Protein AF-B2AJG3-F1 (afdb_monomer)

Foldseek 3Di:
DPDLVNLLVLCVVLVVVVCNVCVVVCSPPPVSVVVSVVSVVVVVVVVVVVCVVVVPDDDDDPPVPDDPVPPPDDDPVVVVVVD

Radius of gyration: 21.9 Å; Cα contacts (8 Å, |Δi|>4): 28; chains: 1; bounding box: 48×21×51 Å

Secondary structure (DSSP, 8-state):
---HHHHHHHHHHTT-HHHHHTHHHHTT-TTHHHHHHHHHHHHHHHHHHHHHHHTT--PPPPGGG--TTS-SS--HHHHHTT-

Organism: Cupriavidus taiwanensis (strain DSM 17343 / BCRC 17206 / CCUG 44338 / CIP 107171 / LMG 19424 / R1) (NCBI:txid977880)

Mean predicted aligned error: 8.25 Å

pLDDT: mean 89.52, std 9.49, range [44.78, 98.19]

Solvent-accessible surface area (backbone atoms only — not comparable to full-atom values): 5278 Å² total; per-residue (Å²): 132,93,44,63,74,55,52,53,51,51,39,55,79,66,63,42,59,71,59,61,76,44,32,92,82,42,66,85,41,84,61,49,66,59,52,54,50,51,55,54,50,53,51,53,49,52,52,49,54,49,49,57,64,71,63,67,70,68,86,77,70,57,77,90,71,51,60,77,86,56,61,91,82,66,67,62,68,68,56,63,73,76,110

Sequence (83 aa):
MNTPENLQSRTNALRLHGLLAHWPEVADAGWVAPLLQWEEEERSRRSLERRIRDARLGNFKPLCDFDWTWPTRCDRAAVEELM

Structure (mmCIF, N/CA/C/O backbone):
data_AF-B2AJG3-F1
#
_entry.id   AF-B2AJG3-F1
#
loop_
_atom_site.group_PDB
_atom_site.id
_atom_site.type_symbol
_atom_site.label_atom_id
_atom_site.label_alt_id
_atom_site.label_comp_id
_atom_site.label_asym_id
_atom_site.label_entity_id
_atom_site.label_seq_id
_atom_site.pdbx_PDB_ins_code
_atom_site.Cartn_x
_atom_site.Cartn_y
_atom_site.Cartn_z
_atom_site.occupancy
_atom_site.B_iso_or_equiv
_atom_site.auth_seq_id
_atom_site.auth_comp_id
_atom_site.auth_asym_id
_atom_site.auth_atom_id
_atom_site.pdbx_PDB_model_num
ATOM 1 N N . MET A 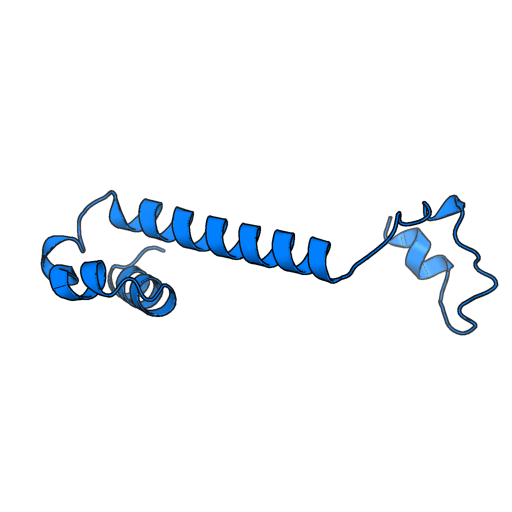1 1 ? 6.225 5.744 13.078 1.00 44.78 1 MET A N 1
ATOM 2 C CA . MET A 1 1 ? 5.550 5.523 14.375 1.00 44.78 1 MET A CA 1
ATOM 3 C C . MET A 1 1 ? 4.061 5.373 14.097 1.00 44.78 1 MET A C 1
ATOM 5 O O . MET A 1 1 ? 3.508 6.239 13.433 1.00 44.78 1 MET A O 1
ATOM 9 N N . ASN A 1 2 ? 3.455 4.254 14.505 1.00 60.25 2 ASN A N 1
ATOM 10 C CA . ASN A 1 2 ? 2.042 3.926 14.260 1.00 60.25 2 ASN A CA 1
ATOM 11 C C . ASN A 1 2 ? 1.135 4.678 15.246 1.00 60.25 2 ASN A C 1
ATOM 13 O O . ASN A 1 2 ? 0.610 4.089 16.184 1.00 60.25 2 ASN A O 1
ATOM 17 N N . THR A 1 3 ? 0.995 5.990 15.078 1.00 66.56 3 THR A N 1
ATOM 18 C CA . THR A 1 3 ? 0.020 6.777 15.848 1.00 66.56 3 THR A CA 1
ATOM 19 C C . THR A 1 3 ? -1.404 6.437 15.364 1.00 66.56 3 THR A C 1
ATOM 21 O O . THR A 1 3 ? -1.581 6.208 14.167 1.00 66.56 3 THR A O 1
ATOM 24 N N . PRO A 1 4 ? -2.440 6.403 16.217 1.00 65.69 4 PRO A N 1
ATOM 25 C CA . PRO A 1 4 ? -3.813 6.095 15.796 1.00 65.69 4 PRO A CA 1
ATOM 26 C C . PRO A 1 4 ? -4.349 6.987 14.659 1.00 65.69 4 PRO A C 1
ATOM 28 O O . PRO A 1 4 ? -4.994 6.469 13.746 1.00 65.69 4 PRO A O 1
ATOM 31 N N . GLU A 1 5 ? -4.010 8.285 14.609 1.00 66.44 5 GLU A N 1
ATOM 32 C CA . GLU A 1 5 ? -4.378 9.143 13.462 1.00 66.44 5 GLU A CA 1
ATOM 33 C C . GLU A 1 5 ? -3.707 8.691 12.152 1.00 66.44 5 GLU A C 1
ATOM 35 O O . GLU A 1 5 ? -4.286 8.797 11.067 1.00 66.44 5 GLU A O 1
ATOM 40 N N . ASN A 1 6 ? -2.501 8.120 12.240 1.00 88.75 6 ASN A N 1
ATOM 41 C CA . ASN A 1 6 ? -1.815 7.525 11.097 1.00 88.75 6 ASN A CA 1
ATOM 42 C C .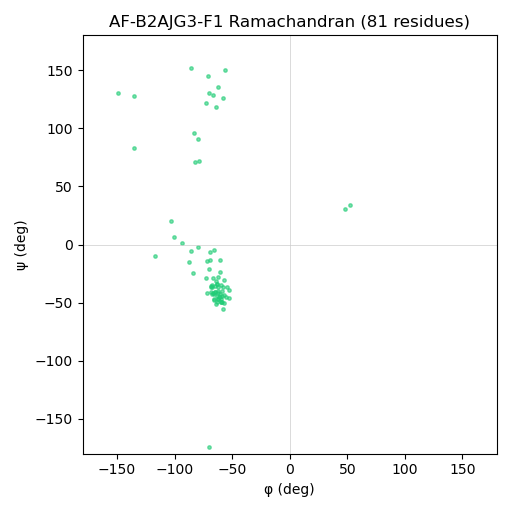 ASN A 1 6 ? -2.542 6.259 10.610 1.00 88.75 6 ASN A C 1
ATOM 44 O O . ASN A 1 6 ? -2.717 6.090 9.405 1.00 88.75 6 ASN A O 1
ATOM 48 N N . LEU A 1 7 ? -3.032 5.410 11.521 1.00 92.81 7 LEU A N 1
ATOM 49 C CA . LEU A 1 7 ? -3.775 4.199 11.155 1.00 92.81 7 LEU A CA 1
ATOM 50 C C . LEU A 1 7 ? -5.146 4.521 10.537 1.00 92.81 7 LEU A C 1
ATOM 52 O O . LEU A 1 7 ? -5.548 3.869 9.571 1.00 92.81 7 LEU A O 1
ATOM 56 N N . GLN A 1 8 ? -5.843 5.557 11.015 1.00 94.69 8 GLN A N 1
ATOM 57 C CA . GLN A 1 8 ? -7.124 5.968 10.429 1.00 94.69 8 GLN A CA 1
ATOM 58 C C . GLN A 1 8 ? -6.941 6.512 9.005 1.00 94.69 8 GLN A C 1
ATOM 60 O O . GLN A 1 8 ? -7.696 6.161 8.096 1.00 94.69 8 GLN A O 1
ATOM 65 N N . SER A 1 9 ? -5.895 7.317 8.790 1.00 94.94 9 SER A N 1
ATOM 66 C CA . SER A 1 9 ? -5.522 7.823 7.464 1.00 94.94 9 SER A CA 1
ATOM 67 C C . SER A 1 9 ? -5.172 6.685 6.496 1.00 94.94 9 SER A C 1
ATOM 69 O O . SER A 1 9 ? -5.698 6.633 5.382 1.00 94.94 9 SER A O 1
ATOM 71 N N . ARG A 1 10 ? -4.374 5.703 6.943 1.00 95.44 10 ARG A N 1
ATOM 72 C CA . ARG A 1 10 ? -4.067 4.486 6.167 1.00 95.44 10 ARG A CA 1
ATOM 73 C C . ARG A 1 10 ? -5.328 3.703 5.812 1.00 95.44 10 ARG A C 1
ATOM 75 O O . ARG A 1 10 ? -5.525 3.332 4.659 1.00 95.44 10 ARG A O 1
ATOM 82 N N . THR A 1 11 ? -6.235 3.527 6.769 1.00 96.81 11 THR A N 1
ATOM 83 C CA . THR A 1 11 ? -7.531 2.869 6.541 1.00 96.81 11 THR A CA 1
ATOM 84 C C . THR A 1 11 ? -8.356 3.588 5.467 1.00 96.81 11 THR A C 1
ATOM 86 O O . THR A 1 11 ? -8.964 2.941 4.608 1.00 96.81 11 THR A O 1
A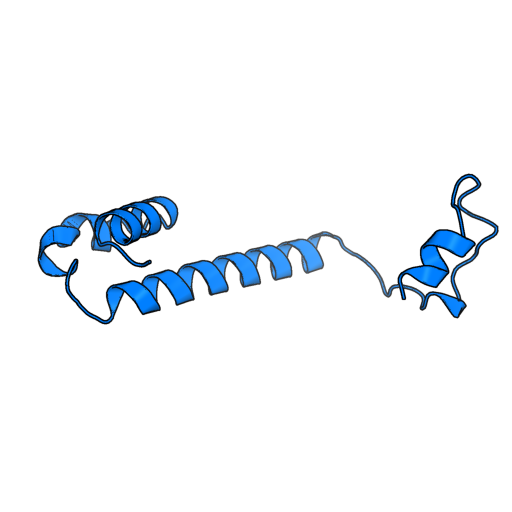TOM 89 N N . ASN A 1 12 ? -8.343 4.926 5.472 1.00 96.81 12 ASN A N 1
ATOM 90 C CA . ASN A 1 12 ? -9.000 5.749 4.459 1.00 96.81 12 ASN A CA 1
ATOM 91 C C . ASN A 1 12 ? -8.365 5.585 3.072 1.00 96.81 12 ASN A C 1
ATOM 93 O O . ASN A 1 12 ? -9.080 5.308 2.107 1.00 96.81 12 ASN A O 1
ATOM 97 N N . ALA A 1 13 ? -7.034 5.641 2.984 1.00 96.69 13 ALA A N 1
ATOM 98 C CA . ALA A 1 13 ? -6.300 5.390 1.745 1.00 96.69 13 ALA A CA 1
ATOM 99 C C . ALA A 1 13 ? -6.595 3.990 1.174 1.00 96.69 13 ALA A C 1
ATOM 101 O O . ALA A 1 13 ? -6.740 3.818 -0.038 1.00 96.69 13 ALA A O 1
ATOM 102 N N . LEU A 1 14 ? -6.764 3.001 2.056 1.00 96.81 14 LEU A N 1
ATOM 103 C CA . LEU A 1 14 ? -7.132 1.631 1.716 1.00 96.81 14 LEU A CA 1
ATOM 104 C C . LEU A 1 14 ? -8.634 1.429 1.439 1.00 96.81 14 LEU A C 1
ATOM 106 O O . LEU A 1 14 ? -9.030 0.315 1.084 1.00 96.81 14 LEU A O 1
ATOM 110 N N . ARG A 1 15 ? -9.469 2.467 1.573 1.00 97.31 15 ARG A N 1
ATOM 111 C CA . ARG A 1 15 ? -10.928 2.431 1.350 1.00 97.31 15 ARG A CA 1
ATOM 112 C C . ARG A 1 15 ? -11.651 1.317 2.120 1.00 97.31 15 ARG A C 1
ATOM 114 O O . ARG A 1 15 ? -12.634 0.752 1.643 1.00 97.31 15 ARG A O 1
ATOM 121 N N . LEU A 1 16 ? -11.182 0.992 3.325 1.00 97.06 16 LEU A N 1
ATOM 122 C CA . LEU A 1 16 ? -11.805 -0.024 4.179 1.00 97.06 16 LEU A CA 1
ATOM 123 C C . LEU A 1 16 ? -12.989 0.587 4.945 1.00 97.06 16 LEU A C 1
ATOM 125 O O . LEU A 1 16 ? -12.923 0.820 6.149 1.00 97.06 16 LEU A O 1
ATOM 129 N N . HIS A 1 17 ? -14.078 0.884 4.232 1.00 97.06 17 HIS A N 1
ATOM 130 C CA . HIS A 1 17 ? -15.205 1.6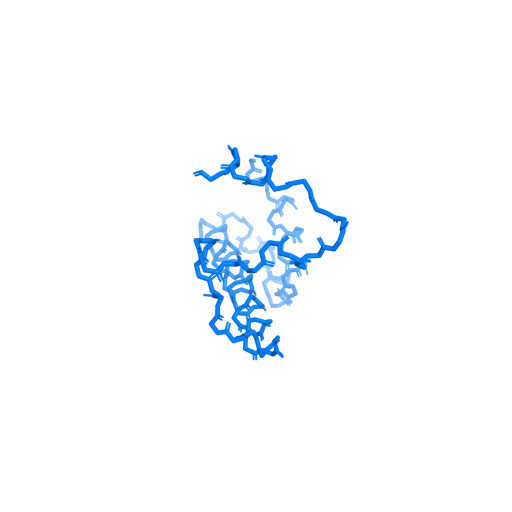62 4.764 1.00 97.06 17 HIS A CA 1
ATOM 131 C C . HIS A 1 17 ? -15.886 1.034 5.988 1.00 97.06 17 HIS A C 1
ATOM 133 O O . HIS A 1 17 ? -16.285 1.766 6.887 1.00 97.06 17 HIS A O 1
ATOM 139 N N . GLY A 1 18 ? -15.965 -0.299 6.065 1.00 97.25 18 GLY A N 1
ATOM 140 C CA . GLY A 1 18 ? -16.484 -0.983 7.255 1.00 97.25 18 GLY A CA 1
ATOM 141 C C . GLY A 1 18 ? -15.605 -0.760 8.489 1.00 97.25 18 GLY A C 1
ATOM 142 O O . GLY A 1 18 ? -16.116 -0.471 9.564 1.00 97.25 18 GLY A O 1
ATOM 143 N N . LEU A 1 19 ? -14.279 -0.797 8.320 1.00 95.88 19 LEU A N 1
ATOM 144 C CA . LEU A 1 19 ? -13.338 -0.530 9.410 1.00 95.88 19 LEU A CA 1
ATOM 145 C C . LEU A 1 19 ? -13.379 0.945 9.841 1.00 95.88 19 LEU A C 1
ATOM 147 O O . LEU A 1 19 ? -13.287 1.238 11.026 1.00 95.88 19 LEU A O 1
ATOM 151 N N . LEU A 1 20 ? -13.576 1.873 8.894 1.00 96.44 20 LEU A N 1
ATOM 152 C CA . LEU A 1 20 ? -13.784 3.294 9.201 1.00 96.44 20 LEU A CA 1
ATOM 153 C C . LEU A 1 20 ? -15.086 3.549 9.969 1.00 96.44 20 LEU A C 1
ATOM 155 O O . LEU A 1 20 ? -15.092 4.374 10.877 1.00 96.44 20 LEU A O 1
ATOM 159 N N . ALA A 1 21 ? -16.176 2.865 9.609 1.00 97.69 21 ALA A N 1
ATOM 160 C CA . ALA A 1 21 ? -17.473 3.031 10.267 1.00 97.69 21 ALA A CA 1
ATOM 161 C C . ALA A 1 21 ? -17.432 2.614 11.746 1.00 97.69 21 ALA A C 1
ATOM 163 O O . ALA A 1 21 ? -18.072 3.252 12.576 1.00 97.69 21 ALA A O 1
ATOM 164 N N . HIS A 1 22 ? -16.626 1.600 12.069 1.00 96.62 22 HIS A N 1
ATOM 165 C CA . HIS A 1 22 ? -16.425 1.084 13.426 1.00 96.62 22 HIS A CA 1
ATOM 166 C C . HIS A 1 22 ? -15.097 1.537 14.052 1.00 96.62 22 HIS A C 1
ATOM 168 O O . HIS A 1 22 ? -14.614 0.919 14.998 1.00 96.62 22 HIS A O 1
ATOM 174 N N . TRP A 1 23 ? -14.484 2.614 13.543 1.00 94.25 23 TRP A N 1
ATOM 175 C CA . TRP A 1 23 ? -13.142 3.035 13.962 1.00 94.25 23 TRP A CA 1
ATOM 176 C C . TRP A 1 23 ? -12.970 3.198 15.483 1.00 94.25 23 TRP A C 1
ATOM 178 O O . TRP A 1 23 ? -11.994 2.663 16.008 1.00 94.25 23 TRP A O 1
ATOM 188 N N . PRO A 1 24 ? -13.895 3.849 16.223 1.00 94.06 24 PRO A N 1
ATOM 189 C CA . PRO A 1 24 ? -13.758 4.004 17.674 1.00 94.06 24 PRO A CA 1
ATOM 190 C C . PRO A 1 24 ? -13.706 2.676 18.443 1.00 94.06 24 PRO A C 1
ATOM 192 O O . PRO A 1 24 ? -13.165 2.633 19.540 1.00 94.06 24 PRO A O 1
ATOM 195 N N . GLU A 1 25 ? -14.255 1.598 17.879 1.00 95.50 25 GLU A N 1
ATOM 196 C CA . GLU A 1 25 ? -14.303 0.273 18.508 1.00 95.50 25 GLU A CA 1
ATOM 197 C C . GLU A 1 25 ? -13.010 -0.524 18.282 1.00 95.50 25 GLU A C 1
ATOM 199 O O . GLU A 1 25 ? -12.681 -1.419 19.059 1.00 95.50 25 GLU A O 1
ATOM 204 N N . VAL A 1 26 ? -12.274 -0.212 17.210 1.00 94.00 26 VAL A N 1
ATOM 205 C CA . VAL A 1 26 ? -11.119 -0.998 16.749 1.00 94.00 26 VAL A CA 1
ATOM 206 C C . VAL A 1 26 ? -9.798 -0.233 16.798 1.00 94.00 26 VAL A C 1
ATOM 208 O O . VAL A 1 26 ? -8.756 -0.853 16.626 1.00 94.00 26 VAL A O 1
ATOM 211 N N . ALA A 1 27 ? -9.808 1.082 17.044 1.00 90.00 27 ALA A N 1
ATOM 212 C CA . ALA A 1 27 ? -8.619 1.940 16.979 1.00 90.00 27 ALA A CA 1
ATOM 213 C C . ALA A 1 27 ? -7.440 1.431 17.831 1.00 90.00 27 ALA A C 1
ATOM 215 O O . ALA A 1 27 ? -6.298 1.466 17.372 1.00 90.00 27 ALA A O 1
ATOM 216 N N . ASP A 1 28 ? -7.728 0.908 19.026 1.00 90.94 28 ASP A N 1
ATOM 217 C CA . ASP A 1 28 ? -6.723 0.383 19.962 1.00 90.94 28 ASP A CA 1
ATOM 218 C C . ASP A 1 28 ? -6.493 -1.129 19.818 1.00 90.94 28 ASP A C 1
ATOM 220 O O . ASP A 1 28 ? -5.702 -1.733 20.548 1.00 90.94 28 ASP A O 1
ATOM 224 N N . ALA A 1 29 ? -7.180 -1.779 18.878 1.00 93.88 29 ALA A N 1
ATOM 225 C CA . ALA A 1 29 ? -7.029 -3.204 18.675 1.00 93.88 29 ALA A CA 1
ATOM 226 C C . ALA A 1 29 ? -5.675 -3.505 18.014 1.00 93.88 29 ALA A C 1
ATOM 228 O O . ALA A 1 29 ? -5.380 -3.068 16.900 1.00 93.88 29 ALA A O 1
ATOM 229 N N . GLY A 1 30 ? -4.857 -4.327 18.678 1.00 93.00 30 GLY A N 1
ATOM 230 C CA . GLY A 1 30 ? -3.495 -4.646 18.229 1.00 93.00 30 GLY A CA 1
ATOM 231 C C . GLY A 1 30 ? -3.400 -5.322 16.853 1.00 93.00 30 GLY A C 1
ATOM 232 O O . GLY A 1 30 ? -2.316 -5.383 16.278 1.00 93.00 30 GLY A O 1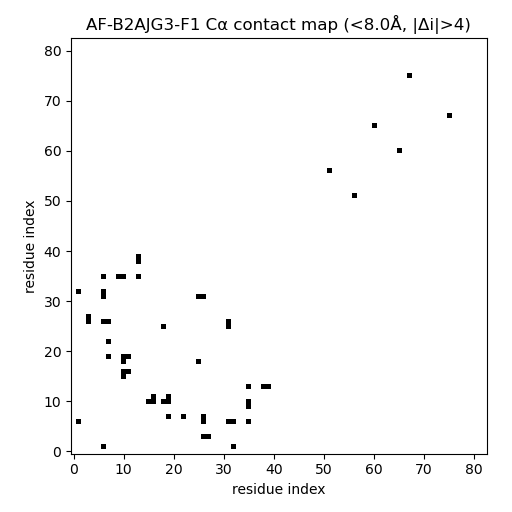
ATOM 233 N N . TRP A 1 31 ? -4.518 -5.806 16.302 1.00 94.88 31 TRP A N 1
ATOM 234 C CA . TRP A 1 31 ? -4.582 -6.413 14.971 1.00 94.88 31 TRP A CA 1
ATOM 235 C C . TRP A 1 31 ? -4.816 -5.406 13.835 1.00 94.88 31 TRP A C 1
ATOM 237 O O . TRP A 1 31 ? -4.586 -5.751 12.677 1.00 94.88 31 TRP A O 1
ATOM 247 N N . VAL A 1 32 ? -5.236 -4.166 14.116 1.00 95.50 32 VAL A N 1
ATOM 248 C CA . VAL A 1 32 ? -5.529 -3.186 13.054 1.00 95.50 32 VAL A CA 1
ATOM 249 C C . VAL A 1 32 ? -4.264 -2.807 12.295 1.00 95.50 32 VAL A C 1
ATOM 251 O O . VAL A 1 32 ? -4.242 -2.859 11.070 1.00 95.50 32 VAL A O 1
ATOM 254 N N . ALA A 1 33 ? -3.180 -2.488 13.002 1.00 94.25 33 ALA A N 1
ATOM 255 C CA . ALA A 1 33 ? -1.912 -2.140 12.366 1.00 94.25 33 ALA A CA 1
ATOM 256 C C . ALA A 1 33 ? -1.373 -3.239 11.416 1.00 94.25 33 ALA A C 1
ATOM 258 O O . ALA A 1 33 ? -1.060 -2.899 10.271 1.00 94.25 33 ALA A O 1
ATOM 259 N N . PRO A 1 34 ? -1.277 -4.528 11.814 1.00 95.88 34 PRO A N 1
ATOM 260 C CA . PRO A 1 34 ? -0.838 -5.580 10.898 1.00 95.88 34 PRO A CA 1
ATOM 261 C C . PRO A 1 34 ? -1.834 -5.846 9.761 1.00 95.88 34 PRO A C 1
ATOM 263 O O . PRO A 1 34 ? -1.394 -6.081 8.641 1.00 95.88 34 PRO A O 1
ATOM 266 N N . LEU A 1 35 ? -3.150 -5.736 9.986 1.00 96.38 35 LEU A N 1
ATOM 267 C CA . LEU A 1 35 ? -4.136 -5.868 8.906 1.00 96.38 35 LEU A CA 1
ATOM 268 C C . LEU A 1 35 ? -3.923 -4.817 7.806 1.00 96.38 35 LEU A C 1
ATOM 270 O O . LEU A 1 35 ? -3.919 -5.151 6.621 1.00 96.38 35 LEU A O 1
ATOM 274 N N . LEU A 1 36 ? -3.742 -3.550 8.193 1.00 96.19 36 LEU A N 1
ATOM 275 C CA . LEU A 1 36 ? -3.485 -2.466 7.241 1.00 96.19 36 LEU A CA 1
ATOM 276 C C . LEU A 1 36 ? -2.175 -2.695 6.481 1.00 96.19 36 LEU A C 1
ATOM 278 O O . LEU A 1 36 ? -2.131 -2.480 5.271 1.00 96.19 36 LEU A O 1
ATOM 282 N N . GLN A 1 37 ? -1.142 -3.184 7.173 1.00 96.31 37 GLN A N 1
ATOM 283 C CA . GLN A 1 37 ? 0.133 -3.537 6.555 1.00 96.31 37 GLN A CA 1
ATOM 284 C C . GLN A 1 37 ? -0.039 -4.610 5.472 1.00 96.31 37 GLN A C 1
ATOM 286 O O . GLN A 1 37 ? 0.421 -4.423 4.347 1.00 96.31 37 GLN A O 1
ATOM 291 N N . TRP A 1 38 ? -0.746 -5.700 5.777 1.00 97.62 38 TRP A N 1
ATOM 292 C CA . TRP A 1 38 ? -0.979 -6.773 4.810 1.00 97.62 38 TRP A CA 1
ATOM 293 C C . TRP A 1 38 ? -1.744 -6.289 3.580 1.00 97.62 38 TRP A C 1
ATOM 295 O O . TRP A 1 38 ? -1.384 -6.630 2.456 1.00 97.62 38 TRP A O 1
ATOM 305 N N . GLU A 1 39 ? -2.777 -5.463 3.759 1.00 97.88 39 GLU A N 1
ATOM 306 C CA . GLU A 1 39 ? -3.559 -4.959 2.626 1.00 97.88 39 GLU A CA 1
ATOM 307 C C . GLU A 1 39 ? -2.735 -4.011 1.729 1.00 97.88 39 GLU A C 1
ATOM 309 O O . GLU A 1 39 ? -2.877 -4.041 0.503 1.00 97.88 39 GLU A O 1
ATOM 314 N N . GLU A 1 40 ? -1.855 -3.185 2.306 1.00 96.81 40 GLU A N 1
ATOM 315 C CA . GLU A 1 40 ? -0.912 -2.334 1.559 1.00 96.81 40 GLU A CA 1
ATOM 316 C C . GLU A 1 40 ? 0.071 -3.168 0.725 1.00 96.81 40 GLU A C 1
ATOM 318 O O . GLU A 1 40 ? 0.267 -2.901 -0.470 1.00 96.81 40 GLU A O 1
ATOM 323 N N . GLU A 1 41 ? 0.655 -4.198 1.335 1.00 97.38 41 GLU A N 1
ATOM 324 C CA . GLU A 1 41 ? 1.589 -5.122 0.688 1.00 97.38 41 GLU A CA 1
ATOM 325 C C . GLU A 1 41 ? 0.910 -5.892 -0.448 1.00 97.38 41 GLU A C 1
ATOM 327 O O . GLU A 1 41 ? 1.389 -5.881 -1.584 1.00 97.38 41 GLU A O 1
ATOM 332 N N . GLU A 1 42 ? -0.257 -6.482 -0.192 1.00 98.19 42 GLU A N 1
ATOM 333 C CA . GLU A 1 42 ? -1.003 -7.264 -1.177 1.00 98.19 42 GLU A CA 1
ATOM 334 C C . GLU A 1 42 ? -1.501 -6.419 -2.354 1.00 98.19 42 GLU A C 1
ATOM 336 O O . GLU A 1 42 ? -1.515 -6.873 -3.503 1.00 98.19 42 GLU A O 1
ATOM 341 N N . ARG A 1 43 ? -1.891 -5.161 -2.122 1.00 96.94 43 ARG A N 1
ATOM 342 C CA . ARG A 1 43 ? -2.234 -4.239 -3.217 1.00 96.94 43 ARG A CA 1
ATOM 343 C C . ARG A 1 43 ? -1.024 -3.871 -4.055 1.00 96.94 43 ARG A C 1
ATOM 345 O O . ARG A 1 43 ? -1.126 -3.864 -5.284 1.00 96.94 43 ARG A O 1
ATOM 352 N N . SER A 1 44 ? 0.106 -3.595 -3.412 1.00 95.75 44 SER A N 1
ATOM 353 C CA . SER A 1 44 ? 1.359 -3.273 -4.098 1.00 95.75 44 SER A CA 1
ATOM 354 C C . SER A 1 44 ? 1.830 -4.453 -4.947 1.00 95.75 44 SER A C 1
ATOM 356 O O . SER A 1 44 ? 2.098 -4.286 -6.140 1.00 95.75 44 SER A O 1
ATOM 358 N N . ARG A 1 4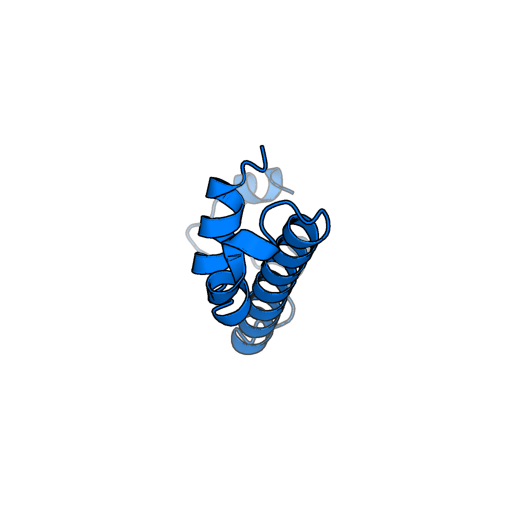5 ? 1.809 -5.661 -4.372 1.00 97.19 45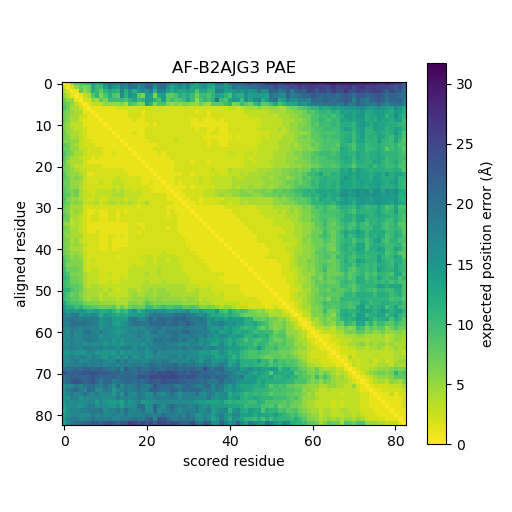 ARG A N 1
ATOM 359 C CA . ARG A 1 45 ? 2.142 -6.920 -5.043 1.00 97.19 45 ARG A CA 1
ATOM 360 C C . ARG A 1 45 ? 1.251 -7.171 -6.256 1.00 97.19 45 ARG A C 1
ATOM 362 O O . ARG A 1 45 ? 1.759 -7.270 -7.369 1.00 97.19 45 ARG A O 1
ATOM 369 N N . ARG A 1 46 ? -0.078 -7.168 -6.089 1.00 97.38 46 ARG A N 1
ATOM 370 C CA . ARG A 1 46 ? -1.024 -7.392 -7.202 1.00 97.38 46 ARG A CA 1
ATOM 371 C C . ARG A 1 46 ? -0.925 -6.326 -8.291 1.00 97.38 46 ARG A C 1
ATOM 373 O O . ARG A 1 46 ? -1.078 -6.635 -9.473 1.00 97.38 46 ARG A O 1
ATOM 380 N N . SER A 1 47 ? -0.685 -5.068 -7.918 1.00 96.19 47 SER A N 1
ATOM 381 C CA . SER A 1 47 ? -0.477 -3.979 -8.879 1.00 96.19 47 SER A CA 1
ATOM 382 C C . SER A 1 47 ? 0.776 -4.214 -9.722 1.00 96.19 47 SER A C 1
ATOM 384 O O . SER A 1 47 ? 0.726 -4.075 -10.947 1.00 96.19 47 SER A O 1
ATOM 386 N N . LEU A 1 48 ? 1.876 -4.623 -9.086 1.00 94.75 48 LEU A N 1
ATOM 387 C CA . LEU A 1 48 ? 3.116 -4.973 -9.769 1.00 94.75 48 LEU A CA 1
ATOM 388 C C . LEU A 1 48 ? 2.932 -6.191 -10.680 1.00 94.75 48 LEU A C 1
ATOM 390 O O . LEU A 1 48 ? 3.236 -6.098 -11.865 1.00 94.75 48 LEU A O 1
ATOM 394 N N . GLU A 1 49 ? 2.377 -7.289 -10.168 1.00 95.00 49 GLU A N 1
ATOM 395 C CA . GLU A 1 49 ? 2.107 -8.511 -10.939 1.00 95.00 49 GLU A CA 1
ATOM 396 C C . GLU A 1 49 ? 1.244 -8.218 -12.173 1.00 95.00 49 GLU A C 1
ATOM 398 O O . GLU A 1 49 ? 1.560 -8.646 -13.286 1.00 95.00 49 GLU A O 1
ATOM 403 N N . ARG A 1 50 ? 0.182 -7.419 -12.001 1.00 95.69 50 ARG A N 1
ATOM 404 C CA . ARG A 1 50 ? -0.657 -6.958 -13.109 1.00 95.69 50 ARG A CA 1
ATOM 405 C C . ARG A 1 50 ? 0.161 -6.179 -14.135 1.00 95.69 50 ARG A C 1
ATOM 407 O O . ARG A 1 50 ? 0.065 -6.473 -15.319 1.00 95.69 50 ARG A O 1
ATOM 414 N N . ARG A 1 51 ? 0.958 -5.198 -13.703 1.00 94.44 51 ARG A N 1
ATOM 415 C CA . ARG A 1 51 ? 1.781 -4.384 -14.610 1.00 94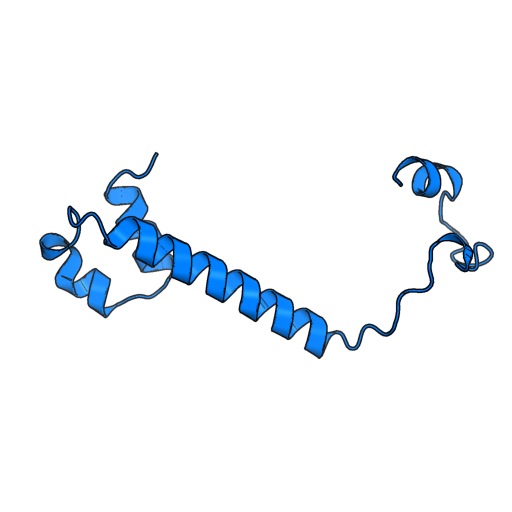.44 51 ARG A CA 1
ATOM 416 C C . ARG A 1 51 ? 2.816 -5.221 -15.354 1.00 94.44 51 ARG A C 1
ATOM 418 O O . ARG A 1 51 ? 2.985 -5.000 -16.545 1.00 94.44 51 ARG A O 1
ATOM 425 N N . ILE A 1 52 ? 3.471 -6.172 -14.689 1.00 90.00 52 ILE A N 1
ATOM 426 C CA . ILE A 1 52 ? 4.430 -7.095 -15.314 1.00 90.00 52 ILE A CA 1
ATOM 427 C C . ILE A 1 52 ? 3.734 -7.905 -16.409 1.00 90.00 52 ILE A C 1
ATOM 429 O O . ILE A 1 52 ? 4.208 -7.942 -17.544 1.00 90.00 52 ILE A O 1
ATOM 433 N N . ARG A 1 53 ? 2.577 -8.496 -16.093 1.00 89.50 53 ARG A N 1
ATOM 434 C CA . ARG A 1 53 ? 1.782 -9.263 -17.058 1.00 89.50 53 ARG A CA 1
ATOM 435 C C . ARG A 1 53 ? 1.330 -8.403 -18.242 1.00 89.50 53 ARG A C 1
ATOM 437 O O . ARG A 1 53 ? 1.430 -8.834 -19.388 1.00 89.50 53 ARG A O 1
ATOM 444 N N . ASP A 1 54 ? 0.839 -7.195 -17.975 1.00 94.06 54 ASP A N 1
ATOM 445 C CA . ASP A 1 54 ? 0.296 -6.299 -19.000 1.00 94.06 54 ASP A CA 1
ATOM 446 C C . ASP A 1 54 ? 1.403 -5.685 -19.882 1.00 94.06 54 ASP A C 1
ATOM 448 O O . ASP A 1 54 ? 1.162 -5.400 -21.054 1.00 94.06 54 ASP A O 1
ATOM 452 N N . ALA A 1 55 ? 2.622 -5.510 -19.356 1.00 90.62 55 ALA A N 1
ATOM 453 C CA . ALA A 1 55 ? 3.737 -4.896 -20.077 1.00 90.62 55 ALA A CA 1
ATOM 454 C C . ALA A 1 55 ? 4.272 -5.757 -21.233 1.00 90.62 55 ALA A C 1
ATOM 456 O O . ALA A 1 55 ? 5.023 -5.243 -22.060 1.00 90.62 55 ALA A O 1
ATOM 457 N N . ARG A 1 56 ? 3.892 -7.047 -21.304 1.00 82.94 56 ARG A N 1
ATOM 458 C CA . ARG A 1 56 ? 4.358 -8.007 -22.327 1.00 82.94 56 ARG A CA 1
ATOM 459 C C . ARG A 1 56 ? 5.881 -7.976 -22.509 1.00 82.94 56 ARG A C 1
ATOM 461 O O . ARG A 1 56 ? 6.384 -8.205 -23.607 1.00 82.94 56 ARG A O 1
ATOM 468 N N . LEU A 1 57 ? 6.602 -7.654 -21.433 1.00 80.81 57 LEU A N 1
ATOM 469 C CA . LEU A 1 57 ? 8.055 -7.641 -21.426 1.00 80.81 57 LEU A CA 1
ATOM 470 C C . LEU A 1 57 ? 8.499 -9.083 -21.659 1.00 80.81 57 LEU A C 1
ATOM 472 O O . LEU A 1 57 ? 8.133 -9.980 -20.900 1.00 80.81 57 LEU A O 1
ATOM 476 N N . GLY A 1 58 ? 9.210 -9.306 -22.762 1.00 77.19 58 GLY A N 1
ATOM 477 C CA . GLY A 1 58 ? 9.833 -10.594 -23.035 1.00 77.19 58 GLY A CA 1
ATOM 478 C C . GLY A 1 58 ? 11.002 -10.846 -22.086 1.00 77.19 58 GLY A C 1
ATOM 479 O O . GLY A 1 58 ? 11.289 -10.049 -21.192 1.00 77.19 58 GLY A O 1
ATOM 480 N N . ASN A 1 59 ? 11.719 -11.943 -22.313 1.00 77.00 59 ASN A N 1
ATOM 481 C CA . ASN A 1 59 ? 12.963 -12.178 -21.594 1.00 77.00 59 ASN A CA 1
ATOM 482 C C . ASN A 1 59 ? 13.930 -11.021 -21.849 1.00 77.00 59 ASN A C 1
ATOM 484 O O . ASN A 1 59 ? 14.238 -10.689 -22.997 1.00 77.00 59 ASN A O 1
ATOM 488 N N . PHE A 1 60 ? 14.418 -10.428 -20.766 1.00 79.44 60 PHE A N 1
ATOM 489 C CA . PHE A 1 60 ? 15.535 -9.507 -20.848 1.00 79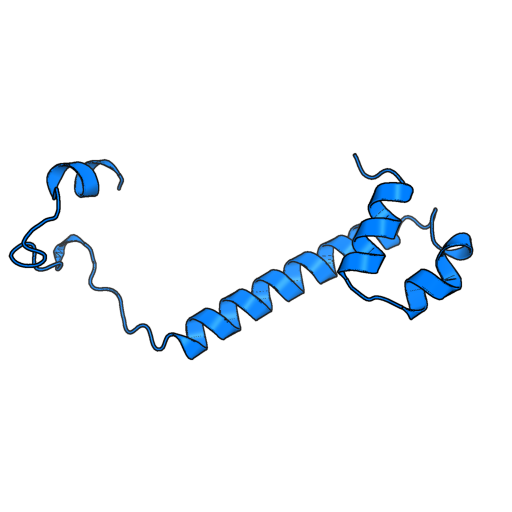.44 60 PHE A CA 1
ATOM 490 C C . PHE A 1 60 ? 16.768 -10.301 -21.269 1.00 79.44 60 PHE A C 1
ATOM 492 O O . PHE A 1 60 ? 17.077 -11.338 -20.678 1.00 79.44 60 PHE A O 1
ATOM 499 N N . LYS A 1 61 ? 17.462 -9.826 -22.306 1.00 80.25 61 LYS A N 1
ATOM 500 C CA . LYS A 1 61 ? 18.799 -10.336 -22.605 1.00 80.25 61 LYS A CA 1
ATOM 501 C C . LYS A 1 61 ? 19.698 -10.001 -21.412 1.00 80.25 61 LYS A C 1
ATOM 503 O O . LYS A 1 61 ? 19.601 -8.875 -20.913 1.00 80.25 61 LYS A O 1
ATOM 508 N N . PRO A 1 62 ? 20.538 -10.936 -20.937 1.00 84.00 62 PRO A N 1
ATOM 509 C CA . PRO A 1 62 ? 21.548 -10.586 -19.949 1.00 84.00 62 PRO A CA 1
ATOM 510 C C . PRO A 1 62 ? 22.417 -9.455 -20.513 1.00 84.00 62 PRO A C 1
ATOM 512 O O . PRO A 1 62 ? 22.588 -9.349 -21.728 1.00 84.00 62 PRO A O 1
ATOM 515 N N . LEU A 1 63 ? 22.953 -8.598 -19.641 1.00 83.25 63 LEU A N 1
ATOM 516 C CA . LEU A 1 63 ? 23.696 -7.408 -20.071 1.00 83.25 63 LEU A CA 1
ATOM 517 C C . LEU A 1 63 ? 24.884 -7.758 -20.990 1.00 83.25 63 LEU A C 1
ATOM 519 O O . LEU A 1 63 ? 25.206 -6.993 -21.893 1.00 83.25 63 LEU A O 1
ATOM 523 N N . CYS A 1 64 ? 25.483 -8.943 -20.814 1.00 85.31 64 CYS A N 1
ATOM 524 C CA . CYS A 1 64 ? 26.550 -9.458 -21.678 1.00 85.31 64 CYS A CA 1
ATOM 525 C C . CYS A 1 64 ? 26.124 -9.671 -23.141 1.00 85.31 64 CYS A C 1
ATOM 527 O O . CYS A 1 64 ? 26.960 -9.555 -24.032 1.00 85.31 64 CYS A O 1
ATOM 529 N N . ASP A 1 65 ? 24.838 -9.933 -23.383 1.00 85.31 65 ASP A N 1
ATOM 530 C CA . ASP A 1 65 ? 24.257 -10.173 -24.709 1.00 85.31 65 ASP A CA 1
ATOM 531 C C . ASP A 1 65 ? 23.542 -8.923 -25.257 1.00 85.31 65 ASP A C 1
ATOM 533 O O . ASP A 1 65 ? 22.850 -8.980 -26.283 1.00 85.31 65 ASP A O 1
ATOM 537 N N . PHE A 1 66 ? 23.649 -7.792 -24.552 1.00 85.69 66 PHE A N 1
ATOM 538 C CA . PHE A 1 66 ? 23.089 -6.522 -24.987 1.00 85.69 66 PHE A CA 1
ATOM 539 C C . PHE A 1 66 ? 23.879 -5.982 -26.187 1.00 85.69 66 PHE A C 1
ATOM 541 O O . PHE A 1 66 ? 25.108 -5.908 -26.168 1.00 85.69 66 PHE A O 1
ATOM 548 N N . ASP A 1 67 ? 23.170 -5.600 -27.250 1.00 85.88 67 ASP A N 1
ATOM 549 C CA . ASP A 1 67 ? 23.794 -5.050 -28.451 1.00 85.88 67 ASP A CA 1
ATOM 550 C C . ASP A 1 67 ? 24.150 -3.581 -28.230 1.00 85.88 67 ASP A C 1
ATOM 552 O O . ASP A 1 67 ? 23.358 -2.699 -28.519 1.00 85.88 67 ASP A O 1
ATOM 556 N N . TRP A 1 68 ? 25.361 -3.307 -27.756 1.00 86.31 68 TRP A N 1
ATOM 557 C CA . TRP A 1 68 ? 25.826 -1.945 -27.489 1.00 86.31 68 TRP A CA 1
ATOM 558 C C . TRP A 1 68 ? 25.980 -1.053 -28.731 1.00 86.31 68 TRP A C 1
ATOM 560 O O . TRP A 1 68 ? 26.269 0.134 -28.583 1.00 86.31 68 TRP A O 1
ATOM 570 N N . THR A 1 69 ? 25.787 -1.576 -29.949 1.00 87.50 69 THR A N 1
ATOM 571 C CA . THR A 1 69 ? 25.710 -0.732 -31.155 1.00 87.50 69 THR A CA 1
ATOM 572 C C . THR A 1 69 ? 24.401 0.071 -31.214 1.00 87.50 69 THR A C 1
ATOM 574 O O . THR A 1 69 ? 24.306 1.063 -31.941 1.00 87.50 69 THR A O 1
ATOM 577 N N . TRP A 1 70 ? 23.416 -0.297 -30.386 1.00 79.62 70 TRP A N 1
ATOM 578 C CA . TRP A 1 70 ? 22.164 0.413 -30.152 1.00 79.62 70 TRP A CA 1
ATOM 579 C C . TRP A 1 70 ? 21.873 0.455 -28.638 1.00 79.62 70 TRP A C 1
ATOM 581 O O . TRP A 1 70 ? 21.853 -0.589 -28.004 1.00 79.62 70 TRP A O 1
ATOM 591 N N . PRO A 1 71 ? 21.600 1.604 -27.996 1.00 84.06 71 PRO A N 1
ATOM 592 C CA . PRO A 1 71 ? 21.233 2.910 -28.532 1.00 84.06 71 PRO A CA 1
ATOM 593 C C . PRO A 1 71 ? 22.454 3.757 -28.903 1.00 84.06 71 PRO A C 1
ATOM 595 O O . PRO A 1 71 ? 23.484 3.707 -28.244 1.00 84.06 71 PRO A O 1
ATOM 598 N N . THR A 1 72 ? 22.308 4.651 -29.883 1.00 82.75 72 THR A N 1
ATOM 599 C CA . THR A 1 72 ? 23.396 5.555 -30.316 1.00 82.75 72 THR A CA 1
ATOM 600 C C . THR A 1 72 ? 23.764 6.636 -29.291 1.00 82.75 72 THR A C 1
ATOM 602 O O . THR A 1 72 ? 24.721 7.382 -29.491 1.00 82.75 72 THR A O 1
ATOM 605 N N . ARG A 1 73 ? 23.000 6.748 -28.198 1.00 85.38 73 ARG A N 1
ATOM 606 C CA . ARG A 1 73 ? 23.255 7.640 -27.060 1.00 85.38 73 ARG A CA 1
ATOM 607 C C . ARG A 1 73 ? 23.040 6.867 -25.763 1.00 85.38 73 ARG A C 1
ATOM 609 O O . ARG A 1 73 ? 21.959 6.908 -25.182 1.00 85.38 73 ARG A O 1
ATOM 616 N N . CYS A 1 74 ? 24.062 6.133 -25.351 1.00 87.12 74 CYS A N 1
ATOM 617 C CA . CYS A 1 74 ? 24.116 5.431 -24.077 1.00 87.12 74 CYS A CA 1
ATOM 618 C C . CYS A 1 74 ? 25.577 5.387 -23.622 1.00 87.12 74 CYS A C 1
ATOM 620 O O . CYS A 1 74 ? 26.453 5.037 -24.413 1.00 87.12 74 CYS A O 1
ATOM 622 N N . ASP A 1 75 ? 25.842 5.776 -22.375 1.00 90.00 75 ASP A N 1
ATOM 623 C CA . ASP A 1 75 ? 27.162 5.605 -21.775 1.00 90.00 75 ASP A CA 1
ATOM 624 C C . ASP A 1 75 ? 27.264 4.181 -21.233 1.00 90.00 75 ASP A C 1
ATOM 626 O O . ASP A 1 75 ? 26.778 3.868 -20.145 1.00 90.00 75 ASP A O 1
ATOM 630 N N . ARG A 1 76 ? 27.857 3.305 -22.042 1.00 87.94 76 ARG A N 1
ATOM 631 C CA . ARG A 1 76 ? 28.051 1.902 -21.684 1.00 87.94 76 ARG A CA 1
ATOM 632 C C . ARG A 1 76 ? 28.847 1.746 -20.388 1.00 87.94 76 ARG A C 1
ATOM 634 O O . ARG A 1 76 ? 28.469 0.925 -19.560 1.00 87.94 76 ARG A O 1
ATOM 641 N N . ALA A 1 77 ? 29.918 2.520 -20.214 1.00 88.62 77 ALA A N 1
ATOM 642 C CA . ALA A 1 77 ? 30.810 2.372 -19.069 1.00 88.62 77 ALA A CA 1
ATOM 643 C C . ALA A 1 77 ? 30.088 2.724 -17.762 1.00 88.62 77 ALA A C 1
ATOM 645 O O . ALA A 1 77 ? 30.177 1.977 -16.792 1.00 88.62 77 ALA A O 1
ATOM 646 N N . ALA A 1 78 ? 29.293 3.798 -17.771 1.00 90.44 78 ALA A N 1
ATOM 647 C CA . ALA A 1 78 ? 28.479 4.179 -16.619 1.00 90.44 78 ALA A CA 1
ATOM 648 C C . ALA A 1 78 ? 27.419 3.121 -16.260 1.00 90.44 78 ALA A C 1
ATOM 650 O O . ALA A 1 78 ? 27.103 2.939 -15.089 1.00 90.44 78 ALA A O 1
ATOM 651 N N . VAL A 1 79 ? 26.853 2.418 -17.250 1.00 87.88 79 VAL A N 1
ATOM 652 C CA . VAL A 1 79 ? 25.886 1.334 -16.996 1.00 87.88 79 VAL A CA 1
ATOM 653 C C . VAL A 1 79 ? 26.572 0.102 -16.409 1.00 87.88 79 VAL A C 1
ATOM 655 O O . VAL A 1 79 ? 26.033 -0.510 -15.491 1.00 87.88 79 VAL A O 1
ATOM 658 N N . GLU A 1 80 ? 27.745 -0.264 -16.922 1.00 86.62 80 GLU A N 1
ATOM 659 C CA . GLU A 1 80 ? 28.507 -1.415 -16.430 1.00 86.62 80 GLU A CA 1
ATOM 660 C C . GLU A 1 80 ? 29.028 -1.209 -14.994 1.00 86.62 80 GLU A C 1
ATOM 662 O O . GLU A 1 80 ? 29.125 -2.182 -14.257 1.00 86.62 80 GLU A O 1
ATOM 667 N N . GLU A 1 81 ? 29.293 0.029 -14.560 1.00 90.44 81 GLU A N 1
ATOM 668 C CA . GLU A 1 81 ? 29.718 0.347 -13.182 1.00 90.44 81 GLU A CA 1
ATOM 669 C C . GLU A 1 81 ? 28.605 0.161 -12.126 1.00 90.44 81 GLU A C 1
ATOM 671 O O . GLU A 1 81 ? 28.890 0.005 -10.940 1.00 90.44 81 GLU A O 1
ATOM 676 N N . LEU A 1 82 ? 27.330 0.171 -12.535 1.00 86.50 82 LEU A N 1
ATOM 677 C CA . LEU A 1 82 ? 26.174 0.072 -11.629 1.00 86.50 82 LEU A CA 1
ATOM 678 C C . LEU A 1 82 ? 25.759 -1.369 -11.281 1.00 86.50 82 LEU A C 1
ATOM 680 O O . LEU A 1 82 ? 24.830 -1.548 -10.487 1.00 86.50 82 LEU A O 1
ATOM 684 N N . MET A 1 83 ? 26.387 -2.370 -11.899 1.00 78.56 83 MET A N 1
ATOM 685 C CA . MET A 1 83 ? 26.098 -3.800 -11.719 1.00 78.56 83 MET A CA 1
ATOM 686 C C . MET A 1 83 ? 27.106 -4.457 -10.781 1.00 78.56 83 MET A C 1
ATOM 688 O O . MET A 1 83 ? 26.656 -5.275 -9.946 1.00 78.56 83 MET A O 1
#